Protein AF-Q981V9-F1 (afdb_monomer_lite)

pLDDT: mean 75.31, std 22.83, range [31.53, 97.5]

Sequence (133 aa):
MRPNAEHVLDYFQITMRITVLQQMARGLPAPFDAAAPAAVAVLESVRRHLWHAYVDGALALLEDFGDGFDLISDPPHEVRKLRRYLEEFSRYVAMSTTMPISCPNAERHRYGEVVSTAFVESTVNRVIGIGRR

Structure (mmCIF, N/CA/C/O backbone):
data_AF-Q981V9-F1
#
_entry.id   AF-Q981V9-F1
#
loop_
_atom_site.group_PDB
_atom_site.id
_atom_site.type_symbol
_atom_site.label_atom_id
_atom_site.label_alt_id
_atom_site.label_comp_id
_atom_site.label_asym_id
_atom_site.label_entity_id
_atom_site.label_seq_id
_atom_site.pdbx_PDB_ins_code
_atom_site.Cartn_x
_atom_site.Cartn_y
_atom_site.Cartn_z
_atom_site.occupancy
_atom_site.B_iso_or_equiv
_atom_site.auth_seq_id
_atom_site.auth_comp_id
_atom_site.auth_asym_id
_atom_site.auth_atom_id
_atom_site.pdbx_PDB_model_num
ATOM 1 N N . MET A 1 1 ? 9.958 27.962 -19.699 1.00 35.34 1 MET A N 1
ATOM 2 C CA . MET A 1 1 ? 8.898 26.941 -19.831 1.00 35.34 1 MET A CA 1
ATOM 3 C C . MET A 1 1 ? 9.488 25.791 -20.642 1.00 35.34 1 MET A C 1
ATOM 5 O O . MET A 1 1 ? 9.826 26.010 -21.795 1.00 35.34 1 MET A O 1
ATOM 9 N N . ARG A 1 2 ? 9.792 24.642 -20.022 1.00 31.53 2 ARG A N 1
ATOM 10 C CA . ARG A 1 2 ? 10.383 23.473 -20.707 1.00 31.53 2 ARG A CA 1
ATOM 11 C C . ARG A 1 2 ? 9.223 22.555 -21.139 1.00 31.53 2 ARG A C 1
ATOM 13 O O . ARG A 1 2 ? 8.587 22.013 -20.243 1.00 31.53 2 ARG A O 1
ATOM 20 N N . PRO A 1 3 ? 8.915 22.394 -22.441 1.00 41.59 3 PRO A N 1
ATOM 21 C CA . PRO A 1 3 ? 7.700 21.698 -22.889 1.00 41.59 3 PRO A CA 1
ATOM 22 C C . PRO A 1 3 ? 7.790 20.164 -22.938 1.00 41.59 3 PRO A C 1
ATOM 24 O O . PRO A 1 3 ? 6.839 19.536 -23.380 1.00 41.59 3 PRO A O 1
ATOM 27 N N . ASN A 1 4 ? 8.891 19.554 -22.486 1.00 35.72 4 ASN A N 1
ATOM 28 C CA . ASN A 1 4 ? 9.142 18.111 -22.623 1.00 35.72 4 ASN A CA 1
ATOM 29 C C . ASN A 1 4 ? 9.478 17.458 -21.272 1.00 35.72 4 ASN A C 1
ATOM 31 O O . ASN A 1 4 ? 10.500 16.790 -21.140 1.00 35.72 4 ASN A O 1
ATOM 35 N N . ALA A 1 5 ? 8.656 17.674 -20.246 1.00 41.12 5 ALA A N 1
ATOM 36 C CA . ALA A 1 5 ? 8.651 16.749 -19.118 1.00 41.12 5 ALA A CA 1
ATOM 37 C C . ALA A 1 5 ? 7.889 15.503 -19.583 1.00 41.12 5 ALA A C 1
ATOM 39 O O . ALA A 1 5 ? 6.675 15.423 -19.414 1.00 41.12 5 ALA A O 1
ATOM 40 N N . GLU A 1 6 ? 8.576 14.575 -20.257 1.00 42.50 6 GLU A N 1
ATOM 41 C CA . GLU A 1 6 ? 8.072 13.206 -20.374 1.00 42.50 6 GLU A CA 1
ATOM 42 C C . GLU A 1 6 ? 7.658 12.774 -18.966 1.00 42.50 6 GLU A C 1
ATOM 44 O O . GLU A 1 6 ? 8.465 12.809 -18.035 1.00 42.50 6 GLU A O 1
ATOM 49 N N . HIS A 1 7 ? 6.370 12.476 -18.796 1.00 50.28 7 HIS A N 1
ATOM 50 C CA . HIS A 1 7 ? 5.745 12.057 -17.545 1.00 50.28 7 HIS A CA 1
ATOM 51 C C . HIS A 1 7 ? 6.214 10.635 -17.197 1.00 50.28 7 HIS A C 1
ATOM 53 O O . HIS A 1 7 ? 5.449 9.676 -17.175 1.00 50.28 7 HIS A O 1
ATOM 59 N N . VAL A 1 8 ? 7.510 10.486 -16.961 1.00 52.47 8 VAL A N 1
ATOM 60 C CA . VAL A 1 8 ? 8.103 9.267 -16.443 1.00 52.47 8 VAL A CA 1
ATOM 61 C C . VAL A 1 8 ? 7.570 9.081 -15.029 1.00 52.47 8 VAL A C 1
ATOM 63 O O . VAL A 1 8 ? 7.754 9.948 -14.170 1.00 52.47 8 VAL A O 1
ATOM 66 N N . LEU A 1 9 ? 6.885 7.963 -14.778 1.00 61.97 9 LEU A N 1
ATOM 67 C CA . LEU A 1 9 ? 6.553 7.593 -13.409 1.00 61.97 9 LEU A CA 1
ATOM 68 C C . LEU A 1 9 ? 7.854 7.330 -12.656 1.00 61.97 9 LEU A C 1
ATOM 70 O O . LEU A 1 9 ? 8.576 6.377 -12.954 1.00 61.97 9 LEU A O 1
ATOM 74 N N . ASP A 1 10 ? 8.134 8.1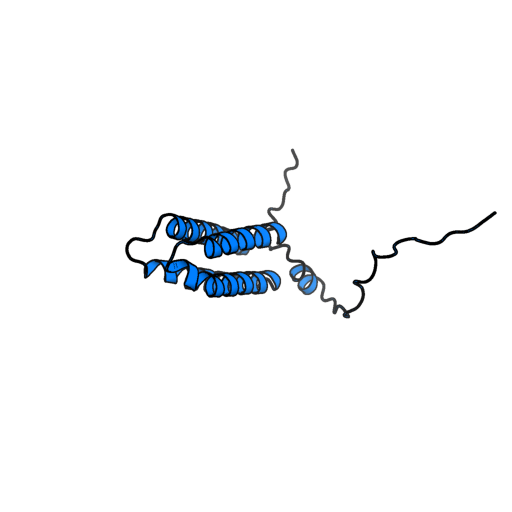93 -11.687 1.00 72.62 10 ASP A N 1
ATOM 75 C CA . ASP A 1 10 ? 9.297 8.083 -10.825 1.00 72.62 10 ASP A CA 1
ATOM 76 C C . ASP A 1 10 ? 9.030 7.025 -9.746 1.00 72.62 10 ASP A C 1
ATOM 78 O O . ASP A 1 10 ? 8.114 7.146 -8.922 1.00 72.62 10 ASP A O 1
ATOM 82 N N . TYR A 1 11 ? 9.846 5.971 -9.737 1.00 77.38 11 TYR A N 1
ATOM 83 C CA . TYR A 1 11 ? 9.787 4.921 -8.725 1.00 77.38 11 TYR A CA 1
ATOM 84 C C . TYR A 1 11 ? 9.937 5.475 -7.293 1.00 77.38 11 TYR A C 1
ATOM 86 O O . TYR A 1 11 ? 9.347 4.940 -6.350 1.00 77.38 11 TYR A O 1
ATOM 94 N N . PHE A 1 12 ? 10.636 6.598 -7.106 1.00 78.88 12 PHE A N 1
ATOM 95 C CA . PHE A 1 12 ? 10.674 7.309 -5.828 1.00 78.88 12 PHE A CA 1
ATOM 96 C C . PHE A 1 12 ? 9.275 7.774 -5.390 1.00 78.88 12 PHE A C 1
ATOM 98 O O . PHE A 1 12 ? 8.866 7.547 -4.251 1.00 78.88 12 PHE A O 1
ATOM 105 N N . GLN A 1 13 ? 8.479 8.336 -6.302 1.00 82.44 13 GLN A N 1
ATOM 106 C CA . GLN A 1 13 ? 7.101 8.739 -5.999 1.00 82.44 13 GLN A CA 1
ATOM 107 C C . GLN A 1 13 ? 6.205 7.533 -5.690 1.00 82.44 13 GLN A C 1
ATOM 109 O O . GLN A 1 13 ? 5.373 7.601 -4.781 1.00 82.44 13 GLN A O 1
ATOM 114 N N . ILE A 1 14 ? 6.392 6.415 -6.398 1.00 86.56 14 ILE A N 1
ATOM 115 C CA . ILE A 1 14 ? 5.680 5.157 -6.126 1.00 86.56 14 ILE A CA 1
ATOM 116 C C . ILE A 1 14 ? 5.985 4.670 -4.706 1.00 86.56 14 ILE A C 1
ATOM 118 O O . ILE A 1 14 ? 5.070 4.424 -3.919 1.00 86.56 14 ILE A O 1
ATOM 122 N N . THR A 1 15 ? 7.265 4.573 -4.347 1.00 88.31 15 THR A N 1
ATOM 123 C CA . THR A 1 15 ? 7.687 4.098 -3.020 1.00 88.31 15 THR A CA 1
ATOM 124 C C . THR A 1 15 ? 7.237 5.025 -1.891 1.00 88.31 15 THR A C 1
ATOM 126 O O . THR A 1 15 ? 6.803 4.542 -0.842 1.00 88.31 15 THR A O 1
ATOM 129 N N . MET A 1 16 ? 7.234 6.343 -2.112 1.00 91.25 16 MET A N 1
ATOM 130 C CA . MET A 1 16 ? 6.651 7.304 -1.175 1.00 91.25 16 MET A CA 1
ATOM 131 C C . MET A 1 16 ? 5.156 7.058 -0.945 1.00 91.25 16 MET A C 1
ATOM 133 O O . MET A 1 16 ? 4.717 6.995 0.203 1.00 91.25 16 MET A O 1
ATOM 137 N N . ARG A 1 17 ? 4.366 6.894 -2.012 1.00 93.75 17 ARG A N 1
ATOM 138 C CA . ARG A 1 17 ? 2.919 6.637 -1.897 1.00 93.75 17 ARG A CA 1
ATOM 139 C C . ARG A 1 17 ? 2.629 5.318 -1.184 1.00 93.75 17 ARG A C 1
ATOM 141 O O . ARG A 1 17 ? 1.769 5.280 -0.308 1.00 93.75 17 ARG A O 1
ATOM 148 N N . ILE A 1 18 ? 3.398 4.274 -1.491 1.00 94.75 18 ILE A N 1
ATOM 149 C CA . ILE A 1 18 ? 3.336 2.988 -0.786 1.00 94.75 18 ILE A CA 1
ATOM 150 C C . ILE A 1 18 ? 3.634 3.170 0.706 1.00 94.75 18 ILE A C 1
ATOM 152 O O . ILE A 1 18 ? 2.898 2.658 1.545 1.00 94.75 18 ILE A O 1
ATOM 156 N N . THR A 1 19 ? 4.659 3.952 1.052 1.00 95.56 19 THR A N 1
ATOM 157 C CA . THR A 1 19 ? 5.004 4.234 2.454 1.00 95.56 19 THR A CA 1
ATOM 158 C C . THR A 1 19 ? 3.856 4.943 3.173 1.00 95.56 19 THR A C 1
ATOM 160 O O . THR A 1 19 ? 3.511 4.566 4.290 1.00 95.56 19 THR A O 1
ATOM 163 N N . VAL A 1 20 ? 3.213 5.929 2.537 1.00 96.94 20 VAL A N 1
ATOM 164 C CA . VAL A 1 20 ? 2.041 6.616 3.110 1.00 96.94 20 VAL A CA 1
ATOM 165 C C . VAL A 1 20 ? 0.901 5.631 3.372 1.00 96.94 20 VAL A C 1
ATOM 167 O O . VAL A 1 20 ? 0.366 5.616 4.479 1.00 96.94 20 VAL A O 1
ATOM 170 N N . LEU A 1 21 ? 0.577 4.764 2.408 1.00 97.31 21 LEU A N 1
ATOM 171 C CA . LEU A 1 21 ? -0.452 3.729 2.568 1.00 97.31 21 LEU A CA 1
ATOM 172 C C . LEU A 1 21 ? -0.135 2.778 3.733 1.00 97.31 21 LEU A C 1
ATOM 174 O O . LEU A 1 21 ? -1.015 2.471 4.535 1.00 97.31 21 LEU A O 1
ATOM 178 N N . GLN A 1 22 ? 1.126 2.368 3.886 1.00 97.50 22 GLN A N 1
ATOM 179 C CA . GLN A 1 22 ? 1.563 1.529 5.006 1.00 97.50 22 GLN A CA 1
ATOM 180 C C . GLN A 1 22 ? 1.402 2.229 6.359 1.00 97.50 22 GLN A C 1
ATOM 182 O O . GLN A 1 22 ? 0.969 1.602 7.324 1.00 97.50 22 GLN A O 1
ATOM 187 N N . GLN A 1 23 ? 1.740 3.518 6.453 1.00 97.31 23 GLN A N 1
ATOM 188 C CA . GLN A 1 23 ? 1.556 4.276 7.695 1.00 97.31 23 GLN A CA 1
ATOM 189 C C . GLN A 1 23 ? 0.075 4.465 8.023 1.00 97.31 23 GLN A C 1
ATOM 191 O O . GLN A 1 23 ? -0.315 4.332 9.178 1.00 97.31 23 GLN A O 1
ATOM 196 N N . MET A 1 24 ? -0.761 4.713 7.013 1.00 97.44 24 MET A N 1
ATOM 197 C CA . MET A 1 24 ? -2.210 4.787 7.193 1.00 97.44 24 MET A CA 1
ATOM 198 C C . MET A 1 24 ? -2.784 3.460 7.694 1.00 97.44 24 MET A C 1
ATOM 200 O O . MET A 1 24 ? -3.564 3.475 8.639 1.00 97.44 24 MET A O 1
ATOM 204 N N . ALA A 1 25 ? -2.356 2.328 7.126 1.00 95.31 25 ALA A N 1
ATOM 205 C CA . ALA A 1 25 ? -2.770 1.000 7.579 1.00 95.31 25 ALA A CA 1
ATOM 206 C C . ALA A 1 25 ? -2.370 0.730 9.041 1.00 95.31 25 ALA A C 1
ATOM 208 O O . ALA A 1 25 ? -3.160 0.191 9.808 1.00 95.31 25 ALA A O 1
ATOM 209 N N . ARG A 1 26 ? -1.165 1.148 9.453 1.00 95.56 26 ARG A N 1
ATOM 210 C CA . ARG A 1 26 ? -0.695 1.036 10.847 1.00 95.56 26 ARG A CA 1
ATOM 211 C C . ARG A 1 26 ? -1.421 1.966 11.818 1.00 95.56 26 ARG A C 1
ATOM 213 O O . ARG A 1 26 ? -1.453 1.678 13.006 1.00 95.56 26 ARG A O 1
ATOM 220 N N . GLY A 1 27 ? -1.953 3.083 11.328 1.00 95.31 27 GLY A N 1
ATOM 221 C CA . GLY A 1 27 ? -2.692 4.065 12.120 1.00 95.31 27 GLY A CA 1
ATOM 222 C C . GLY A 1 27 ? -4.199 3.814 12.189 1.00 95.31 27 GLY A C 1
ATOM 223 O O . GLY A 1 27 ? -4.921 4.691 12.662 1.00 95.31 27 GLY A O 1
ATOM 224 N N . LEU A 1 28 ? -4.689 2.678 11.681 1.00 95.06 28 LEU A N 1
ATOM 225 C CA . LEU A 1 28 ? -6.108 2.341 11.761 1.00 95.06 28 LEU A CA 1
ATOM 226 C C . LEU A 1 28 ? -6.536 2.098 13.219 1.00 95.06 28 LEU A C 1
ATOM 228 O O . LEU A 1 28 ? -5.743 1.598 14.014 1.00 95.06 28 LEU A O 1
ATOM 232 N N . PRO A 1 29 ? -7.783 2.437 13.588 1.00 93.75 29 PRO A N 1
ATOM 233 C CA . PRO A 1 29 ? -8.314 2.137 14.912 1.00 93.75 29 PRO A CA 1
ATOM 234 C C . PRO A 1 29 ? -8.650 0.647 15.057 1.00 93.75 29 PRO A C 1
ATOM 236 O O . PRO A 1 29 ? -8.917 -0.043 14.071 1.00 93.75 29 PRO A O 1
ATOM 239 N N . ALA A 1 30 ? -8.723 0.161 16.298 1.00 91.75 30 ALA A N 1
ATOM 240 C CA . ALA A 1 30 ? -9.226 -1.180 16.579 1.00 91.75 30 ALA A CA 1
ATOM 241 C C . ALA A 1 30 ? -10.682 -1.353 16.087 1.00 91.75 30 ALA A C 1
ATOM 243 O O . ALA A 1 30 ? -11.476 -0.415 16.200 1.00 91.75 30 ALA A O 1
ATOM 244 N N . PRO A 1 31 ? -11.059 -2.531 15.555 1.00 90.94 31 PRO A N 1
ATOM 245 C CA . PRO A 1 31 ? -10.245 -3.747 15.420 1.00 90.94 31 PRO A CA 1
ATOM 246 C C . PRO A 1 31 ? -9.433 -3.833 14.108 1.00 90.94 31 PRO A C 1
ATOM 248 O O . PRO A 1 31 ? -8.865 -4.880 13.803 1.00 90.94 31 PRO A O 1
ATOM 251 N N . PHE A 1 32 ? -9.414 -2.779 13.288 1.00 91.50 32 PHE A N 1
ATOM 252 C CA . PHE A 1 32 ? -8.794 -2.797 11.957 1.00 91.50 32 PHE A CA 1
ATOM 253 C C . PHE A 1 32 ? -7.261 -2.733 11.994 1.00 91.50 32 PHE A C 1
ATOM 255 O O . PHE A 1 32 ? -6.604 -3.141 11.037 1.00 91.50 32 PHE A O 1
ATOM 262 N N . ASP A 1 33 ? -6.683 -2.272 13.102 1.00 90.88 33 ASP A N 1
ATOM 263 C CA . ASP A 1 33 ? -5.243 -2.306 13.374 1.00 90.88 33 ASP A CA 1
ATOM 264 C C . ASP A 1 33 ? -4.653 -3.725 13.280 1.00 90.88 33 ASP A C 1
ATOM 266 O O . ASP A 1 33 ? -3.527 -3.899 12.810 1.00 90.88 33 ASP A O 1
ATOM 270 N N . ALA A 1 34 ? -5.438 -4.754 13.617 1.00 92.75 34 ALA A N 1
ATOM 271 C CA . ALA A 1 34 ? -5.049 -6.156 13.478 1.00 92.75 34 ALA A CA 1
ATOM 272 C C . ALA A 1 34 ? -4.721 -6.555 12.024 1.00 92.75 34 ALA A C 1
ATOM 274 O O . ALA A 1 34 ? -3.921 -7.465 11.798 1.00 92.75 34 ALA A O 1
ATOM 275 N N . ALA A 1 35 ? -5.294 -5.865 11.031 1.00 90.56 35 ALA A N 1
ATOM 276 C CA . ALA A 1 35 ? -5.029 -6.106 9.613 1.00 90.56 35 ALA A CA 1
ATOM 277 C C . ALA A 1 35 ? -3.774 -5.376 9.095 1.00 90.56 35 ALA A C 1
ATOM 279 O O . ALA A 1 35 ? -3.321 -5.649 7.979 1.00 90.56 35 ALA A O 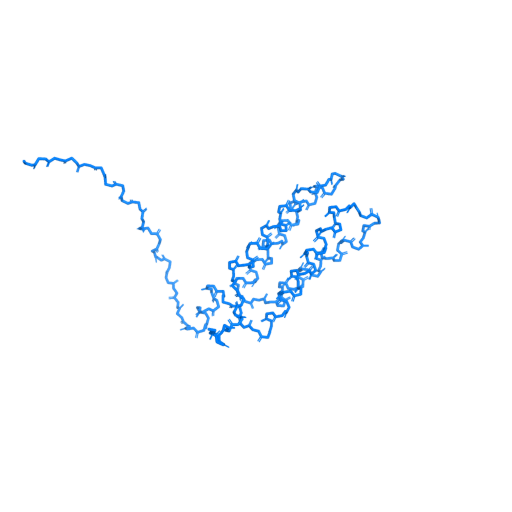1
ATOM 280 N N . ALA A 1 36 ? -3.172 -4.477 9.885 1.00 92.62 36 ALA A N 1
ATOM 281 C CA . ALA A 1 36 ? -2.033 -3.670 9.454 1.00 92.62 36 ALA A CA 1
ATOM 282 C C . ALA A 1 36 ? -0.831 -4.498 8.950 1.00 92.62 36 ALA A C 1
ATOM 284 O O . ALA A 1 36 ? -0.274 -4.134 7.910 1.00 92.62 36 ALA A O 1
ATOM 285 N N . PRO A 1 37 ? -0.420 -5.617 9.587 1.00 95.56 37 PRO A N 1
ATOM 286 C CA . PRO A 1 37 ? 0.680 -6.436 9.075 1.00 95.56 37 PRO A CA 1
ATOM 287 C C . PRO A 1 37 ? 0.395 -7.021 7.686 1.00 95.56 37 PRO A C 1
ATOM 289 O O . PRO A 1 37 ? 1.273 -7.010 6.822 1.00 95.56 37 PRO A O 1
ATOM 292 N N . ALA A 1 38 ? -0.838 -7.482 7.452 1.00 94.25 38 ALA A N 1
ATOM 293 C CA . ALA A 1 38 ? -1.257 -8.034 6.166 1.00 94.25 38 ALA A CA 1
ATOM 294 C C . ALA A 1 38 ? -1.287 -6.949 5.080 1.00 94.25 38 ALA A C 1
ATOM 296 O O . ALA A 1 38 ? -0.694 -7.127 4.017 1.00 94.25 38 ALA A O 1
ATOM 297 N N . ALA A 1 39 ? -1.874 -5.786 5.381 1.00 93.62 39 ALA A N 1
ATOM 298 C CA . ALA A 1 39 ? -1.889 -4.636 4.479 1.00 93.62 39 ALA A CA 1
ATOM 299 C C . ALA A 1 39 ? -0.469 -4.197 4.080 1.00 93.62 39 ALA A C 1
ATOM 301 O O . ALA A 1 39 ? -0.180 -3.970 2.904 1.00 93.62 39 ALA A O 1
ATOM 302 N N . VAL A 1 40 ? 0.455 -4.130 5.045 1.00 96.38 40 VAL A N 1
ATOM 303 C CA . VAL A 1 40 ? 1.861 -3.795 4.780 1.00 96.38 40 VAL A CA 1
ATOM 304 C C . VAL A 1 40 ? 2.509 -4.829 3.856 1.00 96.38 40 VAL A C 1
ATOM 306 O O . VAL A 1 40 ? 3.188 -4.440 2.908 1.00 96.38 40 VAL A O 1
ATOM 309 N N . ALA A 1 41 ? 2.284 -6.125 4.086 1.00 96.62 41 ALA A N 1
ATOM 310 C CA . ALA A 1 41 ? 2.848 -7.193 3.260 1.00 96.62 41 ALA A CA 1
ATOM 311 C C . ALA A 1 41 ? 2.334 -7.170 1.807 1.00 96.62 41 ALA A C 1
ATOM 313 O O . ALA A 1 41 ? 3.109 -7.407 0.871 1.00 96.62 41 ALA A O 1
ATOM 314 N N . VAL A 1 42 ? 1.054 -6.842 1.601 1.00 97.12 42 VAL A N 1
ATOM 315 C CA . VAL A 1 42 ? 0.480 -6.651 0.261 1.00 97.12 42 VAL A CA 1
ATOM 316 C C . VAL A 1 42 ? 1.136 -5.461 -0.435 1.00 97.12 42 VAL A C 1
ATOM 318 O O . VAL A 1 42 ? 1.648 -5.605 -1.543 1.00 97.12 42 VAL A O 1
ATOM 321 N N . LEU A 1 43 ? 1.230 -4.311 0.235 1.00 96.81 43 LEU A N 1
ATOM 322 C CA . LEU A 1 43 ? 1.845 -3.100 -0.320 1.00 96.81 43 LEU A CA 1
ATOM 323 C C . LEU A 1 43 ? 3.343 -3.278 -0.636 1.00 96.81 43 LEU A C 1
ATOM 325 O O . LEU A 1 43 ? 3.839 -2.766 -1.641 1.00 96.81 43 LEU A O 1
ATOM 329 N N . GLU A 1 44 ? 4.069 -4.051 0.174 1.00 95.00 44 GLU A N 1
ATOM 330 C CA . GLU A 1 44 ? 5.444 -4.473 -0.128 1.00 95.00 44 GLU A CA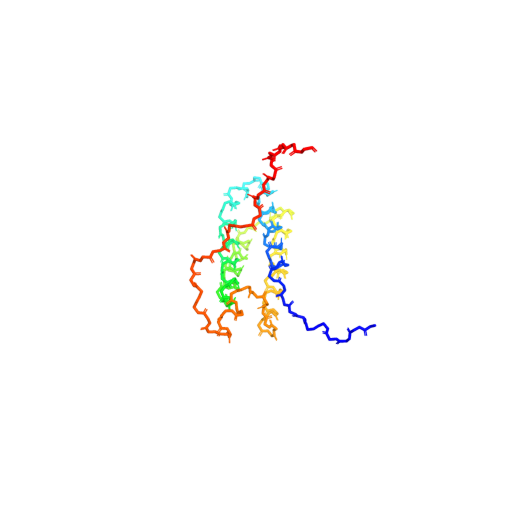 1
ATOM 331 C C . GLU A 1 44 ? 5.506 -5.367 -1.376 1.00 95.00 44 GLU A C 1
ATOM 333 O O . GLU A 1 44 ? 6.410 -5.234 -2.205 1.00 95.00 44 GLU A O 1
ATOM 338 N N . SER A 1 45 ? 4.532 -6.262 -1.549 1.00 94.50 45 SER A N 1
ATOM 339 C CA . SER A 1 45 ? 4.438 -7.116 -2.735 1.00 94.50 45 SER A CA 1
ATOM 340 C C . SER A 1 45 ? 4.130 -6.306 -3.990 1.00 94.50 45 SER A C 1
ATOM 342 O O . SER A 1 45 ? 4.810 -6.508 -4.996 1.00 94.50 45 SER A O 1
ATOM 344 N N . VAL A 1 46 ? 3.223 -5.330 -3.913 1.00 93.81 46 VAL A N 1
ATOM 345 C CA . VAL A 1 46 ? 2.963 -4.355 -4.984 1.00 93.81 46 VAL A CA 1
ATOM 346 C C . VAL A 1 46 ? 4.247 -3.616 -5.358 1.00 93.81 46 VAL A C 1
ATOM 348 O O . VAL A 1 46 ? 4.605 -3.561 -6.533 1.00 93.81 46 VAL A O 1
ATOM 351 N N . ARG A 1 47 ? 5.011 -3.126 -4.369 1.00 90.12 47 ARG A N 1
ATOM 352 C CA . ARG A 1 47 ? 6.309 -2.482 -4.623 1.00 90.12 47 ARG A CA 1
ATOM 353 C C . ARG A 1 47 ? 7.254 -3.392 -5.412 1.00 90.12 47 ARG A C 1
ATOM 355 O O . ARG A 1 47 ? 7.872 -2.937 -6.371 1.00 90.12 47 ARG A O 1
ATOM 362 N N . ARG A 1 48 ? 7.363 -4.671 -5.027 1.00 89.69 48 ARG A N 1
ATOM 363 C CA . ARG A 1 48 ? 8.208 -5.661 -5.726 1.00 89.69 48 ARG A CA 1
ATOM 364 C C . ARG A 1 48 ? 7.755 -5.900 -7.165 1.00 89.69 48 ARG A C 1
ATOM 366 O O . ARG A 1 48 ? 8.598 -5.973 -8.049 1.00 89.69 48 ARG A O 1
ATOM 373 N N . HIS A 1 49 ? 6.452 -5.985 -7.413 1.00 89.06 49 HIS A N 1
ATOM 374 C CA . HIS A 1 49 ? 5.919 -6.148 -8.768 1.00 89.06 49 HIS A CA 1
ATOM 375 C C . HIS A 1 49 ? 6.286 -4.950 -9.648 1.00 89.06 49 HIS A C 1
ATOM 377 O O . HIS A 1 49 ? 6.840 -5.117 -10.736 1.00 89.06 49 HIS A O 1
ATOM 383 N N . LEU A 1 50 ? 6.090 -3.736 -9.128 1.00 86.44 50 LEU A N 1
ATOM 384 C CA . LEU A 1 50 ? 6.433 -2.504 -9.834 1.00 86.44 50 LEU A CA 1
ATOM 385 C C . LEU A 1 50 ? 7.941 -2.366 -10.069 1.00 86.44 50 LEU A C 1
ATOM 387 O O . LEU A 1 50 ? 8.343 -1.936 -11.146 1.00 86.44 50 LEU A O 1
ATOM 391 N N . TRP A 1 51 ? 8.785 -2.803 -9.129 1.00 83.19 51 TRP A N 1
ATOM 392 C CA . TRP A 1 51 ? 10.242 -2.854 -9.316 1.00 83.19 51 TRP A CA 1
ATOM 393 C C . TRP A 1 51 ? 10.660 -3.672 -10.548 1.00 83.19 51 TRP A C 1
ATOM 395 O O . TRP A 1 51 ? 11.597 -3.293 -11.252 1.00 83.19 51 TRP A O 1
ATOM 405 N N . HIS A 1 52 ? 9.942 -4.761 -10.836 1.00 79.88 52 HIS A N 1
ATOM 406 C CA . HIS A 1 52 ? 10.157 -5.619 -12.006 1.00 79.88 52 HIS A CA 1
ATOM 407 C C . HIS A 1 52 ? 9.335 -5.205 -13.238 1.00 79.88 52 HIS A C 1
ATOM 409 O O . HIS A 1 52 ? 9.275 -5.962 -14.202 1.00 79.88 52 HIS A O 1
ATOM 415 N N . ALA A 1 53 ? 8.709 -4.023 -13.222 1.00 79.56 53 ALA A N 1
ATOM 416 C CA . ALA A 1 53 ? 7.801 -3.545 -14.266 1.00 79.56 53 ALA A CA 1
ATOM 417 C C . ALA A 1 53 ? 6.605 -4.482 -14.546 1.00 79.56 53 ALA A C 1
ATOM 419 O O . ALA A 1 53 ? 5.993 -4.412 -15.610 1.00 79.56 53 ALA A O 1
ATOM 420 N N . TYR A 1 54 ? 6.230 -5.333 -13.584 1.00 85.94 54 TYR A N 1
ATOM 421 C CA . TYR A 1 54 ? 5.059 -6.197 -13.696 1.00 85.94 54 TYR A CA 1
ATOM 422 C C . TYR A 1 54 ? 3.809 -5.454 -13.204 1.00 85.94 54 TYR A C 1
ATOM 424 O O . TYR A 1 54 ? 3.358 -5.621 -12.070 1.00 85.94 54 TYR A O 1
ATOM 432 N N . VAL A 1 55 ? 3.299 -4.567 -14.061 1.00 86.12 55 VAL A N 1
ATOM 433 C CA . VAL A 1 55 ? 2.198 -3.645 -13.733 1.00 86.12 55 VAL A CA 1
ATOM 434 C C . VAL A 1 55 ? 0.879 -4.385 -13.526 1.00 86.12 55 VAL A C 1
ATOM 436 O O . VAL A 1 55 ? 0.191 -4.107 -12.548 1.00 86.12 55 VAL A O 1
ATOM 439 N N . ASP A 1 56 ? 0.560 -5.369 -14.368 1.00 88.25 56 ASP A N 1
ATOM 440 C CA . ASP A 1 56 ? -0.704 -6.111 -14.274 1.00 88.25 56 ASP A CA 1
ATOM 441 C C . ASP A 1 56 ? -0.831 -6.851 -12.938 1.00 88.25 56 ASP A C 1
ATOM 443 O O . ASP A 1 56 ? -1.848 -6.746 -12.258 1.00 88.25 56 ASP A O 1
ATOM 447 N N . GLY A 1 57 ? 0.235 -7.527 -12.494 1.00 90.00 57 GLY A N 1
ATOM 448 C CA . GLY A 1 57 ? 0.231 -8.188 -11.188 1.00 90.00 57 GLY A CA 1
ATOM 449 C C . GLY A 1 57 ? 0.197 -7.209 -10.013 1.00 90.00 57 GLY A C 1
ATOM 450 O O . GLY A 1 57 ? -0.395 -7.510 -8.981 1.00 90.00 57 GLY A O 1
ATOM 451 N N . ALA A 1 58 ? 0.789 -6.019 -10.158 1.00 92.44 58 ALA A N 1
ATOM 452 C CA . ALA A 1 58 ? 0.660 -4.970 -9.151 1.00 92.44 58 ALA A CA 1
ATOM 453 C C . ALA A 1 58 ? -0.786 -4.458 -9.046 1.00 92.44 58 ALA A C 1
ATOM 455 O O . ALA A 1 58 ? -1.264 -4.243 -7.936 1.00 92.44 58 ALA A O 1
ATOM 456 N N . LEU A 1 59 ? -1.472 -4.275 -10.178 1.00 93.56 59 LEU A N 1
ATOM 457 C CA . LEU A 1 59 ? -2.870 -3.844 -10.219 1.00 93.56 59 LEU A CA 1
ATOM 458 C C . LEU A 1 59 ? -3.811 -4.906 -9.651 1.00 93.56 59 LEU A C 1
ATOM 460 O O . LEU A 1 59 ? -4.645 -4.552 -8.828 1.00 93.56 59 LEU A O 1
ATOM 464 N N . ALA A 1 60 ? -3.614 -6.182 -9.991 1.00 94.44 60 ALA A N 1
ATOM 465 C CA . ALA A 1 60 ? -4.402 -7.282 -9.431 1.00 94.44 60 ALA A CA 1
ATOM 466 C C . ALA A 1 60 ? -4.298 -7.337 -7.895 1.00 94.44 60 ALA A C 1
ATOM 468 O O . ALA A 1 60 ? -5.303 -7.411 -7.201 1.00 94.44 60 ALA A O 1
ATOM 469 N N . LEU A 1 61 ? -3.087 -7.195 -7.340 1.00 96.06 61 LEU A N 1
ATOM 470 C CA . LEU A 1 61 ? -2.895 -7.140 -5.884 1.00 96.06 61 LEU A CA 1
ATOM 471 C C . LEU A 1 61 ? -3.573 -5.928 -5.227 1.00 96.06 61 LEU A C 1
ATOM 473 O O . LEU A 1 61 ? -3.988 -6.005 -4.072 1.00 96.06 61 LEU A O 1
ATOM 477 N N . LEU A 1 62 ? -3.620 -4.788 -5.920 1.00 95.69 62 LEU A N 1
ATOM 478 C CA . LEU A 1 62 ? -4.281 -3.582 -5.424 1.00 95.69 62 LEU A CA 1
ATOM 479 C C . LEU A 1 62 ? -5.808 -3.701 -5.483 1.00 95.69 62 LEU A C 1
ATOM 481 O O . LEU A 1 62 ? -6.470 -3.211 -4.572 1.00 95.69 62 LEU A O 1
ATOM 485 N N . GLU A 1 63 ? -6.338 -4.349 -6.520 1.00 95.00 63 GLU A N 1
ATOM 486 C CA . GLU A 1 63 ? -7.758 -4.674 -6.679 1.00 95.00 63 GLU A CA 1
ATOM 487 C C . GLU A 1 63 ? -8.216 -5.639 -5.583 1.00 95.00 63 GLU A C 1
ATOM 489 O O . GLU A 1 63 ? -9.065 -5.262 -4.781 1.00 95.00 63 GLU A O 1
ATOM 494 N N . ASP A 1 64 ? -7.543 -6.785 -5.424 1.00 94.44 64 ASP A N 1
ATOM 495 C CA . ASP A 1 64 ? -7.832 -7.762 -4.362 1.00 94.44 64 ASP A CA 1
ATOM 496 C C . ASP A 1 64 ? -7.802 -7.118 -2.962 1.00 94.44 64 ASP A C 1
ATOM 498 O O . ASP A 1 64 ? -8.609 -7.423 -2.080 1.00 94.44 64 ASP A O 1
ATOM 502 N N . PHE A 1 65 ? -6.851 -6.206 -2.731 1.00 93.94 65 PHE A N 1
ATOM 503 C CA . PHE A 1 65 ? -6.765 -5.475 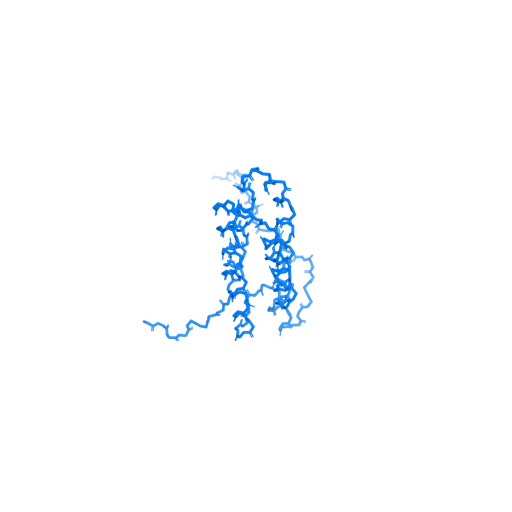-1.469 1.00 93.94 65 PHE A CA 1
ATOM 504 C C . PHE A 1 65 ? -7.896 -4.452 -1.303 1.00 93.94 65 PHE A C 1
ATOM 506 O O . PHE A 1 65 ? -8.382 -4.254 -0.188 1.00 93.94 65 PHE A O 1
ATOM 513 N N . GLY A 1 66 ? -8.311 -3.812 -2.397 1.00 93.06 66 GLY A N 1
ATOM 514 C CA . GLY A 1 66 ? -9.452 -2.904 -2.469 1.00 93.06 66 GLY A CA 1
ATOM 515 C C . GLY A 1 66 ? -10.776 -3.598 -2.148 1.00 93.06 66 GLY A C 1
ATOM 516 O O . GLY A 1 66 ? -11.543 -3.095 -1.326 1.00 93.06 66 GLY A O 1
ATOM 517 N N . ASP A 1 67 ? -10.996 -4.782 -2.712 1.00 92.50 67 ASP A N 1
ATOM 518 C CA . ASP A 1 67 ? -12.211 -5.582 -2.526 1.00 92.50 67 ASP A CA 1
ATOM 519 C C . ASP A 1 67 ? -12.423 -5.986 -1.061 1.00 92.50 67 ASP A C 1
ATOM 521 O O . ASP A 1 67 ? -13.552 -6.058 -0.571 1.00 92.50 67 ASP A O 1
ATOM 525 N N . GLY A 1 68 ? -11.338 -6.167 -0.301 1.00 90.38 68 GLY A N 1
ATOM 526 C CA . GLY A 1 68 ? -11.411 -6.424 1.138 1.00 90.38 68 GLY A CA 1
ATOM 527 C C . GLY A 1 68 ? -12.128 -5.320 1.929 1.00 90.38 68 GLY A C 1
ATOM 528 O O . GLY A 1 68 ? -12.728 -5.602 2.968 1.00 90.38 68 GLY A O 1
ATOM 529 N N . PHE A 1 69 ? -12.114 -4.073 1.444 1.00 90.12 69 PHE A N 1
ATOM 530 C CA . PHE A 1 69 ? -12.835 -2.971 2.085 1.00 90.12 69 PHE A CA 1
ATOM 531 C C . PHE A 1 69 ? -14.350 -3.043 1.868 1.00 90.12 69 PHE A C 1
ATOM 533 O O . PHE A 1 69 ? -15.095 -2.541 2.710 1.00 90.12 69 PHE A O 1
ATOM 540 N N . ASP A 1 70 ? -14.814 -3.679 0.792 1.00 89.50 70 ASP A N 1
ATOM 541 C CA . ASP A 1 70 ? -16.241 -3.770 0.451 1.00 89.50 70 ASP A CA 1
ATOM 542 C C . ASP A 1 70 ? -17.002 -4.725 1.380 1.00 89.50 70 ASP A C 1
ATOM 544 O O . ASP A 1 70 ? -18.225 -4.656 1.503 1.00 89.50 70 ASP A O 1
ATOM 548 N N . LEU A 1 71 ? -16.267 -5.571 2.105 1.00 89.56 71 LEU A N 1
ATOM 549 C CA . LEU A 1 71 ? -16.793 -6.452 3.146 1.00 89.56 71 LEU A CA 1
ATOM 550 C C . LEU A 1 71 ? -17.076 -5.720 4.469 1.00 89.56 71 LEU A C 1
ATOM 552 O O . LEU A 1 71 ? -17.694 -6.290 5.370 1.00 89.56 71 LEU A O 1
ATOM 556 N N . ILE A 1 72 ? -16.616 -4.474 4.621 1.00 90.12 72 ILE A N 1
ATOM 557 C CA . ILE A 1 72 ? -16.764 -3.700 5.855 1.00 90.12 72 ILE A CA 1
ATOM 558 C C . ILE A 1 72 ? -18.059 -2.888 5.789 1.00 90.12 72 ILE A C 1
ATOM 560 O O . ILE A 1 72 ? -18.161 -1.901 5.062 1.00 90.12 72 ILE A O 1
ATOM 564 N N . SER A 1 73 ? -19.044 -3.267 6.605 1.00 87.94 73 SER A N 1
ATOM 565 C CA . SER A 1 73 ? -20.260 -2.471 6.792 1.00 87.94 73 SER A CA 1
ATOM 566 C C . SER A 1 73 ? -19.970 -1.269 7.696 1.00 87.94 73 SER A C 1
ATOM 568 O O . SER A 1 73 ? -19.549 -1.452 8.833 1.00 87.94 73 SER A O 1
ATOM 570 N N . ASP A 1 74 ? -20.233 -0.058 7.198 1.00 91.06 74 ASP A N 1
ATOM 571 C CA . ASP A 1 74 ? -19.996 1.228 7.882 1.00 91.06 74 ASP A CA 1
ATOM 572 C C . ASP A 1 74 ? -18.540 1.434 8.374 1.00 91.06 74 ASP A C 1
ATOM 574 O O . ASP A 1 74 ? -18.259 1.467 9.575 1.00 91.06 74 ASP A O 1
ATOM 578 N N . PRO A 1 75 ? -17.566 1.546 7.449 1.00 91.69 75 PRO A N 1
ATOM 579 C CA . PRO A 1 75 ? -16.165 1.713 7.808 1.00 91.69 75 PRO A CA 1
ATOM 580 C C . PRO A 1 75 ? -15.901 3.072 8.481 1.00 91.69 75 PRO A C 1
ATOM 582 O O . PRO A 1 75 ? -16.387 4.110 8.006 1.00 91.69 75 PRO A O 1
ATOM 585 N N . PRO A 1 76 ? -15.038 3.120 9.515 1.00 93.62 76 PRO A N 1
ATOM 586 C CA . PRO A 1 76 ? -14.636 4.378 10.127 1.00 93.62 76 PRO A CA 1
ATOM 587 C C . PRO A 1 76 ? -13.917 5.280 9.117 1.00 93.62 76 PRO A C 1
ATOM 589 O O . PRO A 1 76 ? -13.452 4.858 8.050 1.00 93.62 76 PRO A O 1
ATOM 592 N N . HIS A 1 77 ? -13.821 6.563 9.458 1.00 94.44 77 HIS A N 1
ATOM 593 C CA . HIS A 1 77 ? -13.256 7.585 8.582 1.00 94.44 77 HIS A CA 1
ATOM 594 C C . HIS A 1 77 ? -11.836 7.241 8.089 1.00 94.44 77 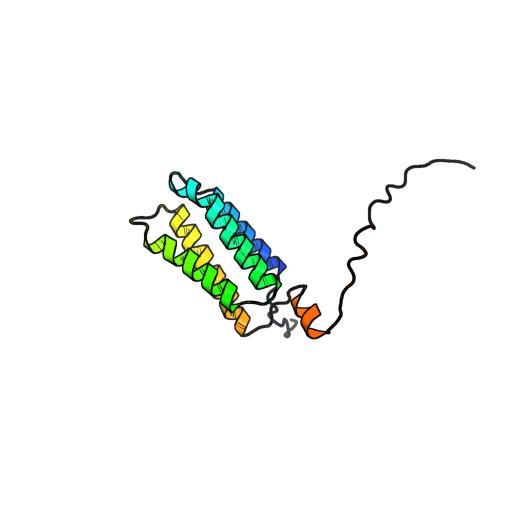HIS A C 1
ATOM 596 O O . HIS A 1 77 ? -11.523 7.461 6.919 1.00 94.44 77 HIS A O 1
ATOM 602 N N . GLU A 1 78 ? -11.000 6.651 8.937 1.00 94.44 78 GLU A N 1
ATOM 603 C CA . GLU A 1 78 ? -9.619 6.261 8.642 1.00 94.44 78 GLU A CA 1
ATOM 604 C C . GLU A 1 78 ? -9.559 5.157 7.581 1.00 94.44 78 GLU A C 1
ATOM 606 O O . GLU A 1 78 ? -8.765 5.243 6.644 1.00 94.44 78 GLU A O 1
ATOM 611 N N . VAL A 1 79 ? -10.449 4.165 7.683 1.00 94.12 79 VAL A N 1
ATOM 612 C CA . VAL A 1 79 ? -10.570 3.057 6.723 1.00 94.12 79 VAL A CA 1
ATOM 613 C C . VAL A 1 79 ? -11.049 3.583 5.369 1.00 94.12 79 VAL A C 1
ATOM 615 O O . VAL A 1 79 ? -10.448 3.282 4.340 1.00 94.12 79 VAL A O 1
ATOM 618 N N . ARG A 1 80 ? -12.057 4.465 5.357 1.00 95.12 80 ARG A N 1
ATOM 619 C CA . ARG A 1 80 ? -12.514 5.147 4.131 1.00 95.12 80 ARG A CA 1
ATOM 620 C C . ARG A 1 80 ? -11.410 5.972 3.481 1.00 95.12 80 ARG A C 1
ATOM 622 O O . ARG A 1 80 ? -11.278 5.988 2.258 1.00 95.12 80 ARG A O 1
ATOM 629 N N . LYS A 1 81 ? -10.619 6.676 4.293 1.00 95.38 81 LYS A N 1
ATOM 630 C CA . LYS A 1 81 ? -9.488 7.471 3.814 1.00 95.38 81 LYS A CA 1
ATOM 631 C C . LYS A 1 81 ? -8.423 6.565 3.198 1.00 95.38 81 LYS A C 1
ATOM 633 O O . LYS A 1 81 ? -7.942 6.879 2.115 1.00 95.38 81 LYS A O 1
ATOM 638 N N . LEU A 1 82 ? -8.086 5.445 3.840 1.00 95.94 82 LEU A N 1
ATOM 639 C CA . LEU A 1 82 ? -7.149 4.458 3.299 1.00 95.94 82 LEU A CA 1
ATOM 640 C C . LEU A 1 82 ? -7.631 3.897 1.956 1.00 95.94 82 LEU A C 1
ATOM 642 O O . LEU A 1 82 ? -6.869 3.947 0.992 1.00 95.94 82 LEU A O 1
ATOM 646 N N . ARG A 1 83 ? -8.895 3.460 1.868 1.00 95.75 83 ARG A N 1
ATOM 647 C CA . ARG A 1 83 ? -9.509 2.967 0.622 1.00 95.75 83 ARG A CA 1
ATOM 648 C C . ARG A 1 83 ? -9.395 3.994 -0.503 1.00 95.75 83 ARG A C 1
ATOM 650 O O . ARG A 1 83 ? -8.902 3.683 -1.579 1.00 95.75 83 ARG A O 1
ATOM 657 N N . ARG A 1 84 ? -9.736 5.256 -0.231 1.00 95.88 84 ARG A N 1
ATOM 658 C CA . ARG A 1 84 ? -9.610 6.334 -1.220 1.00 95.88 84 ARG A CA 1
ATOM 659 C C . ARG A 1 84 ? -8.169 6.531 -1.703 1.00 95.88 84 ARG A C 1
ATOM 661 O O . ARG A 1 84 ? -7.937 6.665 -2.901 1.00 95.88 84 ARG A O 1
ATOM 668 N N . TYR A 1 85 ? -7.197 6.562 -0.791 1.00 95.94 85 TYR A N 1
ATOM 669 C CA . TYR A 1 85 ? -5.785 6.693 -1.171 1.00 95.94 85 TYR A CA 1
ATOM 670 C C . TYR A 1 85 ? -5.303 5.492 -1.997 1.00 95.94 85 TYR A C 1
ATOM 672 O O . TYR A 1 85 ? -4.500 5.665 -2.915 1.00 95.94 85 TYR A O 1
ATOM 680 N N . LEU A 1 86 ? -5.803 4.290 -1.699 1.00 96.25 86 LEU A N 1
ATOM 681 C CA . LEU A 1 86 ? -5.516 3.078 -2.459 1.00 96.25 86 LEU A CA 1
ATOM 682 C C . LEU A 1 86 ? -6.098 3.152 -3.877 1.00 96.25 86 LEU A C 1
ATOM 684 O O . LEU A 1 86 ? -5.391 2.853 -4.836 1.00 96.25 86 LEU A O 1
ATOM 688 N N . GLU A 1 87 ? -7.341 3.608 -4.036 1.00 94.62 87 GLU A N 1
ATOM 689 C CA . GLU A 1 87 ? -7.982 3.814 -5.343 1.00 94.62 87 GLU A CA 1
ATOM 690 C C . GLU A 1 87 ? -7.219 4.848 -6.192 1.00 94.62 87 GLU A C 1
ATOM 692 O O . GLU A 1 87 ? -6.963 4.640 -7.381 1.00 94.62 87 GLU A O 1
ATOM 697 N N . GLU A 1 88 ? -6.813 5.968 -5.585 1.00 93.88 88 GLU A N 1
ATOM 698 C CA . GLU A 1 88 ? -6.007 7.000 -6.246 1.00 93.88 88 GLU A CA 1
ATOM 699 C C . GLU A 1 88 ? -4.627 6.467 -6.661 1.00 93.88 88 GLU A C 1
ATOM 701 O O . GLU A 1 88 ? -4.141 6.774 -7.755 1.00 93.88 88 GLU A O 1
ATOM 706 N N . PHE A 1 89 ? -4.004 5.640 -5.818 1.00 93.38 89 PHE A N 1
ATOM 707 C CA . PHE A 1 89 ? -2.743 4.981 -6.137 1.00 93.38 89 PHE A CA 1
ATOM 708 C C . PHE A 1 89 ? -2.898 3.946 -7.258 1.00 93.38 89 PHE A C 1
ATOM 710 O O . PHE A 1 89 ? -2.097 3.947 -8.190 1.00 93.38 89 PHE A O 1
ATOM 717 N N . SER A 1 90 ? -3.956 3.139 -7.231 1.00 93.12 90 SER A N 1
ATOM 718 C CA . SER A 1 90 ? -4.255 2.136 -8.261 1.00 93.12 90 SER A CA 1
ATOM 719 C C . SER A 1 90 ? -4.477 2.787 -9.620 1.00 93.12 90 SER A C 1
ATOM 721 O O . SER A 1 90 ? -3.877 2.378 -10.608 1.00 93.12 90 SER A O 1
ATOM 723 N N . ARG A 1 91 ? -5.238 3.888 -9.671 1.00 90.19 91 ARG A N 1
ATOM 724 C CA . ARG A 1 91 ? -5.416 4.680 -10.897 1.00 90.19 91 ARG A CA 1
ATOM 725 C C . ARG A 1 91 ? -4.097 5.265 -11.401 1.00 90.19 91 ARG A C 1
ATOM 727 O O . ARG A 1 91 ? -3.847 5.268 -12.603 1.00 90.19 91 ARG A O 1
ATOM 734 N N . TYR A 1 92 ? -3.251 5.748 -10.492 1.00 86.75 92 TYR A N 1
ATOM 735 C CA . TYR A 1 92 ? -1.928 6.268 -10.837 1.00 86.75 92 TYR A CA 1
ATOM 736 C C . TYR A 1 92 ? -1.020 5.185 -11.437 1.00 86.75 92 TYR A C 1
ATOM 738 O O . TYR A 1 92 ? -0.373 5.433 -12.451 1.00 86.75 92 TYR A O 1
ATOM 746 N N . VAL A 1 93 ? -1.024 3.975 -10.870 1.00 86.25 93 VAL A N 1
ATOM 747 C CA . VAL A 1 93 ? -0.317 2.815 -11.433 1.00 86.25 93 VAL A CA 1
ATOM 748 C C . VAL A 1 93 ? -0.938 2.392 -12.767 1.00 86.25 93 VAL A C 1
ATOM 750 O O . VAL A 1 93 ? -0.207 2.143 -13.715 1.00 86.25 93 VAL A O 1
ATOM 753 N N . ALA A 1 94 ? -2.261 2.384 -12.913 1.00 85.56 94 ALA A N 1
ATOM 754 C CA . ALA A 1 94 ? -2.911 2.004 -14.167 1.00 85.56 94 ALA A CA 1
ATOM 755 C C . ALA A 1 94 ? -2.553 2.956 -15.318 1.00 85.56 94 ALA A C 1
ATOM 757 O O . ALA A 1 94 ? -2.276 2.503 -16.425 1.00 85.56 94 ALA A O 1
ATOM 758 N N . MET A 1 95 ? -2.447 4.262 -15.047 1.00 75.12 95 MET A N 1
ATOM 759 C CA . MET A 1 95 ? -1.990 5.257 -16.028 1.00 75.12 95 MET A CA 1
ATOM 760 C C . MET A 1 95 ? -0.533 5.040 -16.484 1.00 75.12 95 MET A C 1
ATOM 762 O O . MET A 1 95 ? -0.147 5.533 -17.544 1.00 75.12 95 MET A O 1
ATOM 766 N N . SER A 1 96 ? 0.265 4.263 -15.741 1.00 62.34 96 SER A N 1
ATOM 767 C CA . SER A 1 96 ? 1.631 3.887 -16.136 1.00 62.34 96 SER A CA 1
ATOM 768 C C . SER A 1 96 ? 1.703 2.868 -17.273 1.00 62.34 96 SER A C 1
ATOM 770 O O . SER A 1 96 ? 2.736 2.747 -17.918 1.00 62.34 96 SER A O 1
ATOM 772 N N . THR A 1 97 ? 0.609 2.187 -17.621 1.00 55.56 97 THR A N 1
ATOM 773 C CA . THR A 1 97 ? 0.598 1.335 -18.828 1.00 55.56 97 THR A CA 1
ATOM 774 C C . THR A 1 97 ? 0.733 2.145 -20.125 1.00 55.56 97 THR A C 1
ATOM 776 O O . THR A 1 97 ? 1.078 1.590 -21.163 1.00 55.56 97 THR A O 1
ATOM 779 N N . THR A 1 98 ? 0.520 3.467 -20.074 1.00 49.22 98 THR A N 1
ATOM 780 C CA . THR A 1 98 ? 0.694 4.390 -21.213 1.00 49.22 98 THR A CA 1
ATOM 781 C C . THR A 1 98 ? 2.059 5.105 -21.205 1.00 49.22 98 THR A C 1
ATOM 783 O O . THR A 1 98 ? 2.461 5.669 -22.220 1.00 49.22 98 THR A O 1
ATOM 786 N N . MET A 1 99 ? 2.790 5.089 -20.082 1.00 50.31 99 MET A N 1
ATOM 787 C CA . MET A 1 99 ? 4.057 5.810 -19.874 1.00 50.31 99 MET A CA 1
ATOM 788 C C . MET A 1 99 ? 5.050 4.908 -19.125 1.00 50.31 99 MET A C 1
ATOM 790 O O . MET A 1 99 ? 4.762 4.531 -17.991 1.00 50.31 99 MET A O 1
ATOM 794 N N . PRO A 1 100 ? 6.223 4.573 -19.690 1.00 56.94 100 PRO A N 1
ATOM 795 C CA . PRO A 1 100 ? 7.151 3.645 -19.051 1.00 56.94 100 PRO A CA 1
ATOM 796 C C . PRO A 1 100 ? 7.540 4.124 -17.644 1.00 56.94 100 PRO A C 1
ATOM 798 O O . PRO A 1 100 ? 7.984 5.259 -17.461 1.00 56.94 100 PRO A O 1
ATOM 801 N N . ILE A 1 101 ? 7.387 3.249 -16.645 1.00 62.06 101 ILE A N 1
ATOM 802 C CA . ILE A 1 101 ? 7.893 3.505 -15.292 1.00 62.06 101 ILE A CA 1
ATOM 803 C C . ILE A 1 101 ? 9.425 3.520 -15.364 1.00 62.06 101 ILE A C 1
ATOM 805 O O . ILE A 1 101 ? 10.028 2.530 -15.791 1.00 62.06 101 ILE A O 1
ATOM 809 N N . SER A 1 102 ? 10.072 4.606 -14.926 1.00 59.84 102 SER A N 1
ATOM 810 C CA . SER A 1 102 ? 11.527 4.605 -14.713 1.00 59.84 102 SER A CA 1
ATOM 811 C C . SER A 1 102 ? 11.807 3.885 -13.400 1.00 59.84 102 SER A C 1
ATOM 813 O O . SER A 1 102 ? 11.939 4.466 -12.323 1.00 59.84 102 SER A O 1
ATOM 815 N N . CYS A 1 103 ? 11.788 2.557 -13.495 1.00 59.09 103 CYS A N 1
ATOM 816 C CA . CYS A 1 103 ? 12.239 1.659 -12.448 1.00 59.09 103 CYS A CA 1
ATOM 817 C C . CYS A 1 103 ? 13.731 1.362 -12.647 1.00 59.09 103 CYS A C 1
ATOM 819 O O . CYS A 1 103 ? 14.130 1.031 -13.768 1.00 59.09 103 CYS A O 1
ATOM 821 N N . PRO A 1 104 ? 14.544 1.334 -11.575 1.00 55.59 104 PRO A N 1
ATOM 822 C CA . PRO A 1 104 ? 15.980 1.049 -11.671 1.00 55.59 104 PRO A CA 1
ATOM 823 C C . PRO A 1 104 ? 16.334 -0.303 -12.315 1.00 55.59 104 PRO A C 1
ATOM 825 O O . PRO A 1 104 ? 17.467 -0.500 -12.750 1.00 55.59 104 PRO A O 1
ATOM 828 N N . ASN A 1 105 ? 15.386 -1.250 -12.377 1.00 52.62 105 ASN A N 1
ATOM 829 C CA . ASN A 1 105 ? 15.562 -2.536 -13.058 1.00 52.62 105 ASN A CA 1
ATOM 830 C C . ASN A 1 105 ? 14.850 -2.640 -14.423 1.00 52.62 105 ASN A C 1
ATOM 832 O O . ASN A 1 105 ? 15.154 -3.549 -15.190 1.00 52.62 105 ASN A O 1
ATOM 836 N N . ALA A 1 106 ? 13.962 -1.706 -14.777 1.00 49.81 106 ALA A N 1
ATOM 837 C CA . ALA A 1 106 ? 13.370 -1.654 -16.118 1.00 49.81 106 ALA A CA 1
ATOM 838 C C . ALA A 1 106 ? 14.411 -1.222 -17.170 1.00 49.81 106 ALA A C 1
ATOM 840 O O . ALA A 1 106 ? 14.431 -1.748 -18.281 1.00 49.81 106 ALA A O 1
ATOM 841 N N . GLU A 1 107 ? 15.345 -0.340 -16.796 1.00 46.91 107 GLU A N 1
ATOM 842 C CA . GLU A 1 107 ? 16.482 0.052 -17.645 1.00 46.91 107 GLU A CA 1
ATOM 843 C C . GLU A 1 107 ? 17.479 -1.102 -17.862 1.00 46.91 107 GLU A C 1
ATOM 845 O O . GLU A 1 107 ? 18.051 -1.229 -18.943 1.00 46.91 107 GLU A O 1
ATOM 850 N N . ARG A 1 108 ? 17.604 -2.019 -16.890 1.00 51.03 108 ARG A N 1
ATOM 851 C CA . ARG A 1 108 ? 18.464 -3.217 -16.976 1.00 51.03 108 ARG A CA 1
ATOM 852 C C . ARG A 1 108 ? 17.939 -4.253 -17.974 1.00 51.03 108 ARG A C 1
ATOM 854 O O . ARG A 1 108 ? 18.725 -4.842 -18.710 1.00 51.03 108 ARG A O 1
ATOM 861 N N . HIS A 1 109 ? 16.618 -4.419 -18.074 1.00 44.38 109 HIS A N 1
ATOM 862 C CA . HIS A 1 109 ? 15.996 -5.238 -19.124 1.00 44.38 109 HIS A CA 1
ATOM 863 C C . HIS A 1 109 ? 16.096 -4.600 -20.518 1.00 44.38 109 HIS A C 1
ATOM 865 O O . HIS A 1 109 ? 16.155 -5.320 -21.512 1.00 44.38 109 HIS A O 1
ATOM 871 N N . ARG A 1 110 ? 16.141 -3.264 -20.603 1.00 46.53 110 ARG A N 1
ATOM 872 C CA . ARG A 1 110 ? 16.233 -2.528 -21.875 1.00 46.53 110 ARG A CA 1
ATOM 873 C C . ARG A 1 110 ? 17.639 -2.563 -22.491 1.00 46.53 110 ARG A C 1
ATOM 875 O O . ARG A 1 110 ? 17.750 -2.474 -23.709 1.00 46.53 110 ARG A O 1
ATOM 882 N N . TYR A 1 111 ? 18.679 -2.721 -21.664 1.00 45.44 111 TYR A N 1
ATOM 883 C CA . TYR A 1 111 ? 20.088 -2.750 -22.087 1.00 45.44 111 TYR A CA 1
ATOM 884 C C . TYR A 1 111 ? 20.766 -4.131 -22.039 1.00 45.44 111 TYR A C 1
ATOM 886 O O . TYR A 1 111 ? 21.891 -4.258 -22.508 1.00 45.44 111 TYR A O 1
ATOM 894 N N . GLY A 1 112 ? 20.104 -5.180 -21.534 1.00 44.03 112 GLY A N 1
ATOM 895 C CA . GLY A 1 112 ? 20.621 -6.555 -21.611 1.00 44.03 112 GLY A CA 1
ATOM 896 C C . GLY A 1 112 ? 21.907 -6.823 -20.815 1.00 44.03 112 GLY A C 1
ATOM 897 O O . GLY A 1 112 ? 22.589 -7.809 -21.084 1.00 44.03 112 GLY A O 1
ATOM 898 N N . GLU A 1 113 ? 22.261 -5.981 -19.841 1.00 40.06 113 GLU A N 1
ATOM 899 C CA . GLU A 1 113 ? 23.477 -6.178 -19.047 1.00 40.06 113 GLU A CA 1
ATOM 900 C C . GLU A 1 113 ? 23.233 -7.068 -17.819 1.00 40.06 113 GLU A C 1
ATOM 902 O O . GLU A 1 113 ? 22.461 -6.749 -16.909 1.00 40.06 113 GLU A O 1
ATOM 907 N N . VAL A 1 114 ? 23.957 -8.190 -17.779 1.00 41.62 114 VAL A N 1
ATOM 908 C CA . VAL A 1 114 ? 24.103 -9.061 -16.609 1.00 41.62 114 VAL A CA 1
ATOM 909 C C . VAL A 1 114 ? 24.990 -8.342 -15.596 1.00 41.62 114 VAL A C 1
ATOM 911 O O . VAL A 1 114 ? 26.192 -8.207 -15.813 1.00 41.62 114 VAL A O 1
ATOM 914 N N . VAL A 1 115 ? 24.431 -7.883 -14.476 1.00 42.19 115 VAL A N 1
ATOM 915 C CA . VAL A 1 115 ? 25.245 -7.256 -13.427 1.00 42.19 115 VAL A CA 1
ATOM 916 C C . VAL A 1 115 ? 25.617 -8.271 -12.357 1.00 42.19 115 VAL A C 1
ATOM 918 O O . VAL A 1 115 ? 24.791 -8.722 -11.566 1.00 42.19 115 VAL A O 1
ATOM 921 N N . SER A 1 116 ? 26.912 -8.574 -12.357 1.00 36.84 116 SER A N 1
ATOM 922 C CA . SER A 1 116 ? 27.672 -9.148 -11.254 1.00 36.84 116 SER A CA 1
ATOM 923 C C . SER A 1 116 ? 27.414 -8.381 -9.951 1.00 36.84 116 SER A C 1
ATOM 925 O O . SER A 1 116 ? 27.464 -7.152 -9.911 1.00 36.84 116 SER A O 1
ATOM 927 N N . THR A 1 117 ? 27.149 -9.113 -8.873 1.00 39.53 117 THR A N 1
ATOM 928 C CA . THR A 1 117 ? 27.023 -8.617 -7.498 1.00 39.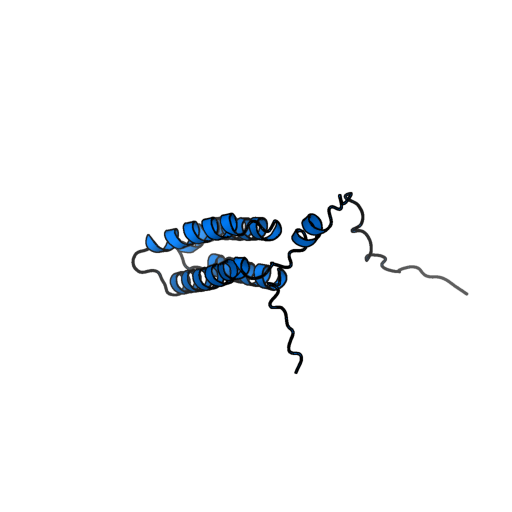53 117 THR A CA 1
ATOM 929 C C . THR A 1 117 ? 28.366 -8.117 -6.962 1.00 39.53 117 THR A C 1
ATOM 931 O O . THR A 1 117 ? 29.019 -8.799 -6.174 1.00 39.53 117 THR A O 1
ATOM 934 N N . ALA A 1 118 ? 28.791 -6.923 -7.364 1.00 42.34 118 ALA A N 1
ATOM 935 C CA . ALA A 1 118 ? 29.902 -6.239 -6.720 1.00 42.34 118 ALA A CA 1
ATOM 936 C C . ALA A 1 118 ? 29.722 -4.720 -6.783 1.00 42.34 118 ALA A C 1
ATOM 938 O O . ALA A 1 118 ? 29.361 -4.169 -7.818 1.00 42.34 118 ALA A O 1
ATOM 939 N N . PHE A 1 119 ? 30.067 -4.073 -5.669 1.00 41.84 119 PHE A N 1
ATOM 940 C CA . PHE A 1 119 ? 30.257 -2.632 -5.488 1.00 41.84 119 PHE A CA 1
ATOM 941 C C . PHE A 1 119 ? 29.097 -1.814 -4.889 1.00 41.84 119 PHE A C 1
ATOM 943 O O . PHE A 1 119 ? 28.616 -0.842 -5.464 1.00 41.84 119 PHE A O 1
ATOM 950 N N . VAL A 1 120 ? 28.743 -2.133 -3.639 1.00 39.66 120 VAL A N 1
ATOM 951 C CA . VAL A 1 120 ? 28.365 -1.103 -2.655 1.00 39.66 120 VAL A CA 1
ATOM 952 C C . VAL A 1 120 ? 29.297 -1.249 -1.455 1.00 39.66 120 VAL A C 1
ATOM 954 O O . VAL A 1 120 ? 28.952 -1.871 -0.459 1.00 39.66 120 VAL A O 1
ATOM 957 N N . GLU A 1 121 ? 30.507 -0.704 -1.567 1.00 39.59 121 GLU A N 1
ATOM 958 C CA . GLU A 1 121 ? 31.362 -0.445 -0.405 1.00 39.59 121 GLU A CA 1
ATOM 959 C C . GLU A 1 121 ? 32.296 0.739 -0.695 1.00 39.59 121 GLU A C 1
ATOM 961 O O . GLU A 1 121 ? 33.503 0.608 -0.855 1.00 39.59 121 GLU A O 1
ATOM 966 N N . SER A 1 122 ? 31.730 1.938 -0.837 1.00 43.22 122 SER A N 1
ATOM 967 C CA . SER A 1 122 ? 32.525 3.167 -0.768 1.00 43.22 122 SER A CA 1
ATOM 968 C C . SER A 1 122 ? 31.631 4.353 -0.445 1.00 43.22 122 SER A C 1
ATOM 970 O O . SER A 1 122 ? 31.076 4.978 -1.340 1.00 43.22 122 SER A O 1
ATOM 972 N N . THR A 1 123 ? 31.426 4.620 0.846 1.00 40.66 123 THR A N 1
ATOM 973 C CA . THR A 1 123 ? 31.603 5.952 1.465 1.00 40.66 123 THR A CA 1
ATOM 974 C C . THR A 1 123 ? 31.584 5.772 2.990 1.00 40.66 123 THR A C 1
ATOM 976 O O . THR A 1 123 ? 30.757 6.329 3.702 1.00 40.66 123 THR A O 1
ATOM 979 N N . VAL A 1 124 ? 32.498 4.956 3.518 1.00 39.66 124 VAL A N 1
ATOM 980 C CA . VAL A 1 124 ? 32.930 5.062 4.920 1.00 39.66 124 VAL A CA 1
ATOM 981 C C . VAL A 1 124 ? 34.443 4.910 4.923 1.00 39.66 124 VAL A C 1
ATOM 983 O O . VAL A 1 124 ? 34.984 3.892 5.329 1.00 39.66 124 VAL A O 1
ATOM 986 N N . ASN A 1 125 ? 35.143 5.940 4.448 1.00 38.75 125 ASN A N 1
ATOM 987 C CA . ASN A 1 125 ? 36.501 6.169 4.921 1.00 38.75 125 ASN A CA 1
ATOM 988 C C . ASN A 1 125 ? 36.485 7.436 5.771 1.00 38.75 125 ASN A C 1
ATOM 990 O O . ASN A 1 125 ? 36.682 8.560 5.314 1.00 38.75 125 ASN A O 1
ATOM 994 N N . ARG A 1 126 ? 36.124 7.211 7.034 1.00 38.66 126 ARG A N 1
ATOM 995 C CA . ARG A 1 126 ? 36.278 8.128 8.154 1.00 38.66 126 ARG A CA 1
ATOM 996 C C . ARG A 1 126 ? 37.785 8.367 8.314 1.00 38.66 126 ARG A C 1
ATOM 998 O O . ARG A 1 126 ? 38.476 7.530 8.882 1.00 38.66 126 ARG A O 1
ATOM 1005 N N . VAL A 1 127 ? 38.303 9.477 7.785 1.00 41.41 127 VAL A N 1
ATOM 1006 C CA . VAL A 1 127 ? 39.710 9.865 7.975 1.00 41.41 127 VAL A CA 1
ATOM 1007 C C . VAL A 1 127 ? 39.921 10.238 9.445 1.00 41.41 127 VAL A C 1
ATOM 1009 O O . VAL A 1 127 ? 39.535 11.317 9.888 1.00 41.41 127 VAL A O 1
ATOM 1012 N N . ILE A 1 128 ? 40.528 9.326 10.206 1.00 44.41 128 ILE A N 1
ATOM 1013 C CA . ILE A 1 128 ? 41.213 9.602 11.474 1.00 44.41 128 ILE A CA 1
ATOM 1014 C C . ILE A 1 128 ? 42.654 9.097 11.329 1.00 44.41 128 ILE A C 1
ATOM 1016 O O . ILE A 1 128 ? 42.864 7.945 10.958 1.00 44.41 128 ILE A O 1
ATOM 1020 N N . GLY A 1 129 ? 43.624 9.956 11.664 1.00 39.47 129 GLY A N 1
ATOM 1021 C CA . GLY A 1 129 ? 45.053 9.630 11.808 1.00 39.47 129 GLY A CA 1
ATOM 1022 C C . GLY A 1 129 ? 45.946 10.704 11.174 1.00 39.47 129 GLY A C 1
ATOM 1023 O O . GLY A 1 129 ? 46.185 10.665 9.979 1.00 39.47 129 GLY A O 1
ATOM 1024 N N . ILE A 1 130 ? 46.246 11.813 11.862 1.00 42.72 130 ILE A N 1
ATOM 1025 C CA . ILE A 1 130 ? 47.425 12.018 12.736 1.00 42.72 130 ILE A CA 1
ATOM 1026 C C . ILE A 1 130 ? 48.768 11.946 11.983 1.00 42.72 130 ILE A C 1
ATOM 1028 O O . ILE A 1 130 ? 49.179 10.875 11.555 1.00 42.72 130 ILE A O 1
ATOM 1032 N N . GLY A 1 131 ? 49.527 13.055 12.013 1.00 40.97 131 GLY A N 1
ATOM 1033 C CA . GLY A 1 131 ? 50.975 12.982 12.258 1.00 40.97 131 GLY A CA 1
ATOM 1034 C C . GLY A 1 131 ? 51.922 13.727 11.308 1.00 40.97 131 GLY A C 1
ATOM 1035 O O . GLY A 1 131 ? 52.329 13.175 10.299 1.00 40.97 131 GLY A O 1
ATOM 1036 N N . ARG A 1 132 ? 52.406 14.885 11.789 1.00 38.06 132 ARG A N 1
ATOM 1037 C CA . ARG A 1 132 ? 53.776 15.437 11.655 1.00 38.06 132 ARG A CA 1
ATOM 1038 C C . ARG A 1 132 ? 54.331 15.740 10.250 1.00 38.06 132 ARG A C 1
ATOM 1040 O O . ARG A 1 132 ? 54.718 14.832 9.525 1.00 38.06 132 ARG A O 1
ATOM 1047 N N . ARG A 1 133 ? 54.647 17.016 10.009 1.00 46.69 133 ARG A N 1
ATOM 1048 C CA . ARG A 1 133 ? 55.983 17.594 10.263 1.00 46.69 133 ARG A CA 1
ATOM 1049 C C . ARG A 1 133 ? 55.859 19.077 10.575 1.00 46.69 133 ARG A C 1
ATOM 1051 O O . ARG A 1 133 ? 54.918 19.692 10.036 1.00 46.69 133 ARG A O 1
#

Foldseek 3Di:
DDPDPQPAAELVVLVVLLVVLLVLQCPDDPPSNVCSVVSNVLSVVLSVCVLQVVLVVSLVSLVVVLVVLVPDDPDDPSSVVSSVSSVVSSVVSVCCVVGPHPRVCVVCVVVVDDDDPDDDDDDPPPDDDDDDD

Organism: Mesorhizobium japonicum (strain LMG 29417 / CECT 9101 / MAFF 303099) (NCBI:txid266835)

Radius of gyration: 20.36 Å; chains: 1; bounding box: 76×36×40 Å

Secondary structure (DSSP, 8-state):
--S-----EEHHHHHHHHHHHHHHHHTPPTTGGGGHHHHHHHHHHHHHHHHTT-HHHHHHHHHHHHHHHHT-SS--HHHHHHHHHHHHHHHHHHGGGGS-EE-TTHHHHHHT----S-----S----------